Protein AF-A0A316KKV6-F1 (afdb_monomer)

Sequence (153 aa):
MKSMKYLLFAGSLILFALLMGCNSPESKVEKRADEICECVKETGITDLDVFSLQDRSEMRAVEQKTQKVLPRKLLKVFRKIEQDLDYLSLEKKKRYTRELMKALVDTECMDETLNKIPYSLLGLGLDKMEEQINQQGRSRRATEREAEEEAVY

Nearest PDB structures (foldseek):
  5mkk-assembly1_A  TM=3.221E-01  e=6.716E+00  Thermus thermophilus HB27
  4tx5-assembly1_B  TM=2.502E-01  e=9.996E+00  Homo sapiens

pLDDT: mean 77.99, std 15.0, range [40.62, 95.25]

Secondary structure (DSSP, 8-state):
--HHHHHHHHHHHHHHHHHSS---HHHHHHHHHHHHHHHHHTTTGGG--TTGGG-HHHHHHHHHHHHHHHHHHHHHHHHHHHHHHHTS-HHHHHHHHHHHHHHHHTSHHHHHHHHTS-HHHHHHHHHHHHHHHHHHHHHHHHHHHHHHHHTT-

Foldseek 3Di:
DVVVVVVVVVVVVVVVVVVVPPPPLLVVLLVLLVLLLVLLVVLCPLVDAPVNVVVPVSVVSSVVSCVVRNVVSNVVSVVVVCVSCVPDDPVVNVVSVVSSVVSNCVDPSVVSVVVRDPPVCVVVVVVVVVVVVVVVVVVVVVVVVVVVVVVVD

Radius of gyration: 27.82 Å; Cα contacts (8 Å, |Δi|>4): 64; chains: 1; bounding box: 95×36×66 Å

Solvent-accessible surface area (backbone atoms only — not comparable to full-atom values): 8612 Å² total; per-residue (Å²): 134,72,76,68,59,56,57,58,55,54,54,54,56,54,56,55,55,55,70,75,66,69,79,50,68,63,68,51,30,45,52,51,24,49,56,50,39,52,43,46,51,77,34,46,65,70,71,60,48,84,68,50,69,71,37,66,66,59,47,49,51,34,49,55,44,30,70,69,47,36,62,64,48,47,51,55,53,50,53,52,52,49,62,71,39,69,87,45,54,72,71,53,39,55,49,50,54,52,51,30,55,50,33,39,59,72,29,67,58,40,50,55,49,56,73,68,52,66,68,88,51,47,62,63,50,50,55,54,50,51,51,49,53,53,50,52,53,50,52,51,54,51,54,52,49,54,53,53,61,63,72,75,111

Structure (mmCIF, N/CA/C/O backbone):
data_AF-A0A316KKV6-F1
#
_entry.id   AF-A0A316KKV6-F1
#
loop_
_atom_site.group_PDB
_atom_site.id
_atom_site.type_symbol
_atom_site.label_atom_id
_atom_site.label_alt_id
_atom_site.label_comp_id
_atom_site.label_asym_id
_atom_site.label_entity_id
_atom_site.label_seq_id
_atom_site.pdbx_PDB_ins_code
_atom_site.Cartn_x
_atom_site.Cartn_y
_atom_site.Cartn_z
_atom_site.occupancy
_atom_site.B_iso_or_equiv
_atom_site.auth_seq_id
_atom_site.auth_comp_id
_atom_site.auth_asym_id
_atom_site.auth_atom_id
_atom_site.pdbx_PDB_model_num
ATOM 1 N N . MET A 1 1 ? -41.630 -20.058 40.847 1.00 47.50 1 MET A N 1
ATOM 2 C CA . MET A 1 1 ? -41.418 -19.115 39.715 1.00 47.50 1 MET A CA 1
ATOM 3 C C . MET A 1 1 ? -40.414 -17.976 40.006 1.00 47.50 1 MET A C 1
ATOM 5 O O . MET A 1 1 ? -40.472 -16.944 39.349 1.00 47.50 1 MET A O 1
ATOM 9 N N . LYS A 1 2 ? -39.463 -18.122 40.949 1.00 46.56 2 LYS A N 1
ATOM 10 C CA . LYS A 1 2 ? -38.396 -17.117 41.181 1.00 46.56 2 LYS A CA 1
ATOM 11 C C . LYS A 1 2 ? -37.100 -17.453 40.430 1.00 46.56 2 LYS A C 1
ATOM 13 O O . LYS A 1 2 ? -36.447 -16.557 39.919 1.00 46.56 2 LYS A O 1
ATOM 18 N N . SER A 1 3 ? -36.802 -18.737 40.256 1.00 47.91 3 SER A N 1
ATOM 19 C CA . SER A 1 3 ? -35.576 -19.255 39.629 1.00 47.91 3 SER A CA 1
ATOM 20 C C . SER A 1 3 ? -35.495 -19.030 38.111 1.00 47.91 3 SER A C 1
ATOM 22 O O . SER A 1 3 ? -34.412 -18.991 37.545 1.00 47.91 3 SER A O 1
ATOM 24 N N . MET A 1 4 ? -36.638 -18.833 37.449 1.00 49.00 4 MET A N 1
ATOM 25 C CA . MET A 1 4 ? -36.733 -18.705 35.987 1.00 49.00 4 MET A CA 1
ATOM 26 C C . MET A 1 4 ? -36.443 -17.276 35.488 1.00 49.00 4 MET A C 1
ATOM 28 O O . MET A 1 4 ? -36.108 -17.087 34.325 1.00 49.00 4 MET A O 1
ATOM 32 N N . LYS A 1 5 ? -36.504 -16.268 36.375 1.00 49.69 5 LYS A N 1
ATOM 33 C CA . LYS A 1 5 ? -36.177 -14.866 36.048 1.00 49.69 5 LYS A CA 1
ATOM 34 C C . LYS A 1 5 ? -34.665 -14.596 36.028 1.00 49.69 5 LYS A C 1
ATOM 36 O O . LYS A 1 5 ? -34.214 -13.760 35.254 1.00 49.69 5 LYS A O 1
ATOM 41 N N . TYR A 1 6 ? -33.881 -15.327 36.825 1.00 53.25 6 TYR A N 1
ATOM 42 C CA . TYR A 1 6 ? -32.421 -15.161 36.888 1.00 53.25 6 TYR A CA 1
ATOM 43 C C . TYR A 1 6 ? -31.692 -15.780 35.686 1.00 53.25 6 TYR A C 1
ATOM 45 O O . TYR A 1 6 ? -30.665 -15.258 35.265 1.00 53.25 6 TYR A O 1
ATOM 53 N N . LEU A 1 7 ? -32.255 -16.835 35.083 1.00 52.16 7 LEU A N 1
ATOM 54 C CA . LEU A 1 7 ? -31.711 -17.457 33.869 1.00 52.16 7 LEU A CA 1
ATOM 55 C C . LEU A 1 7 ? -31.812 -16.542 32.637 1.00 52.16 7 LEU A C 1
ATOM 57 O O . LEU A 1 7 ? -30.902 -16.528 31.813 1.00 52.16 7 LEU A O 1
ATOM 61 N N . LEU A 1 8 ? -32.865 -15.723 32.543 1.00 53.50 8 LEU A N 1
ATOM 62 C CA . LEU A 1 8 ? -33.022 -14.749 31.455 1.00 53.50 8 LEU A CA 1
ATOM 63 C C . LEU A 1 8 ? -32.085 -13.538 31.612 1.00 53.50 8 LEU A C 1
ATOM 65 O O . LEU A 1 8 ? -31.556 -13.037 30.623 1.00 53.50 8 LEU A O 1
ATOM 69 N N . PHE A 1 9 ? -31.816 -13.105 32.848 1.00 53.19 9 PHE A N 1
ATOM 70 C CA . PHE A 1 9 ? -30.882 -12.005 33.119 1.00 53.19 9 PHE A CA 1
ATOM 71 C C . PHE A 1 9 ? -29.409 -12.404 32.932 1.00 53.19 9 PHE A C 1
ATOM 73 O O . PHE A 1 9 ? 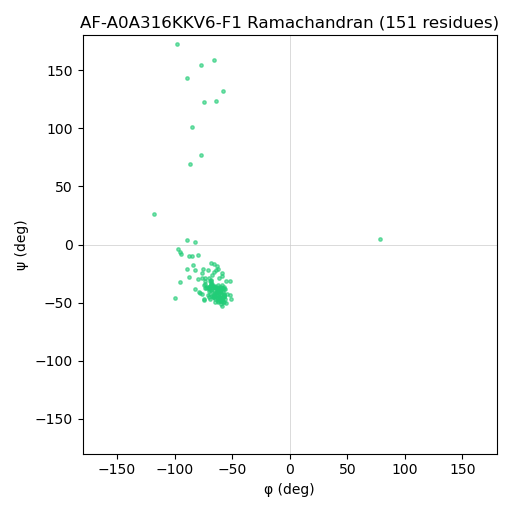-28.624 -11.614 32.410 1.00 53.19 9 PHE A O 1
ATOM 80 N N . ALA A 1 10 ? -29.030 -13.633 33.297 1.00 54.34 10 ALA A N 1
ATOM 81 C CA . ALA A 1 10 ? -27.663 -14.126 33.117 1.00 54.34 10 ALA A CA 1
ATOM 82 C C . ALA A 1 10 ? -27.306 -14.364 31.635 1.00 54.34 10 ALA A C 1
ATOM 84 O O . ALA A 1 10 ? -26.194 -14.046 31.217 1.00 54.34 10 ALA A O 1
ATOM 85 N N . GLY A 1 11 ? -28.255 -14.843 30.819 1.00 55.25 11 GLY A N 1
ATOM 86 C CA . GLY A 1 11 ? -28.045 -15.030 29.376 1.00 55.25 11 GLY A CA 1
ATOM 87 C C . GLY A 1 11 ? -27.824 -13.717 28.613 1.00 55.25 11 GLY A C 1
ATOM 88 O O . GLY A 1 11 ? -26.994 -13.658 27.708 1.00 55.25 11 GLY A O 1
ATOM 89 N N . SER A 1 12 ? -28.498 -12.636 29.024 1.00 55.91 12 SER A N 1
ATOM 90 C CA . SER A 1 12 ? -28.357 -11.308 28.408 1.00 55.91 12 SER A CA 1
ATOM 91 C C . SER A 1 12 ? -26.986 -10.667 28.654 1.00 55.91 12 SER A C 1
ATOM 93 O O . SER A 1 12 ? -26.480 -9.969 27.778 1.00 55.91 12 SER A O 1
ATOM 95 N N . LEU A 1 13 ? -26.381 -10.885 29.826 1.00 53.28 13 LEU A N 1
ATOM 96 C CA . LEU A 1 13 ? -25.069 -10.322 30.178 1.00 53.28 13 LEU A CA 1
ATOM 97 C C . LEU A 1 13 ? -23.919 -11.013 29.432 1.00 53.28 13 LEU A C 1
ATOM 99 O O . LEU A 1 13 ? -22.957 -10.356 29.039 1.00 53.28 13 LEU A O 1
ATOM 103 N N . ILE A 1 14 ? -24.046 -12.316 29.172 1.00 57.56 14 ILE A N 1
ATOM 104 C CA . ILE A 1 14 ? -23.058 -13.091 28.406 1.00 57.56 14 ILE A CA 1
ATOM 105 C C . ILE A 1 14 ? -23.123 -12.726 26.913 1.00 57.56 14 ILE A C 1
ATOM 107 O O . ILE A 1 14 ? -22.085 -12.584 26.267 1.00 57.56 14 ILE A O 1
ATOM 111 N N . LEU A 1 15 ? -24.323 -12.482 26.373 1.00 49.34 15 LEU A N 1
ATOM 112 C CA . LEU A 1 15 ? -24.503 -12.064 24.978 1.00 49.34 15 LEU A CA 1
ATOM 113 C C . LEU A 1 15 ? -23.961 -10.644 24.712 1.00 49.34 15 LEU A C 1
ATOM 115 O O . LEU A 1 15 ? -23.393 -10.388 23.653 1.00 49.34 15 LEU A O 1
ATOM 119 N N . PHE A 1 16 ? -24.064 -9.732 25.687 1.00 53.00 16 PHE A N 1
ATOM 120 C CA . PHE A 1 16 ? -23.510 -8.374 25.579 1.00 53.00 16 PHE A CA 1
ATOM 121 C C . PHE A 1 16 ? -21.974 -8.348 25.707 1.00 53.00 16 PHE A C 1
ATOM 123 O O . PHE A 1 16 ? -21.311 -7.544 25.052 1.00 53.00 16 PHE A O 1
ATOM 130 N N . ALA A 1 17 ? -21.391 -9.265 26.491 1.00 52.19 17 ALA A N 1
ATOM 131 C CA . ALA A 1 17 ? -19.939 -9.419 26.614 1.00 52.19 17 ALA A CA 1
ATOM 132 C C . ALA A 1 17 ? -19.282 -9.977 25.334 1.00 52.19 17 ALA A C 1
ATOM 134 O O . ALA A 1 17 ? -18.157 -9.600 25.010 1.00 52.19 17 ALA A O 1
ATOM 135 N N . LEU A 1 18 ? -19.993 -10.814 24.568 1.00 48.72 18 LEU A N 1
ATOM 136 C CA . LEU A 1 18 ? -19.505 -11.350 23.289 1.00 48.72 18 LEU A CA 1
ATOM 137 C C . LEU A 1 18 ? -19.504 -10.304 22.159 1.00 48.72 18 LEU A C 1
ATOM 139 O O . LEU A 1 18 ? -18.641 -10.356 21.285 1.00 48.72 18 LEU A O 1
ATOM 143 N N . LEU A 1 19 ? -20.398 -9.308 22.198 1.00 46.22 19 LEU A N 1
ATOM 144 C CA . LEU A 1 19 ? -20.442 -8.235 21.192 1.00 46.22 19 LEU A CA 1
ATOM 145 C C . LEU A 1 19 ? -19.336 -7.182 21.370 1.00 46.22 19 LEU A C 1
ATOM 147 O O . LEU A 1 19 ? -18.933 -6.556 20.392 1.00 46.22 19 LEU A O 1
ATOM 151 N N . MET A 1 20 ? -18.796 -7.005 22.581 1.00 48.78 20 MET A N 1
ATOM 152 C CA . MET A 1 20 ? -17.650 -6.107 22.805 1.00 48.78 20 MET A CA 1
ATOM 153 C C . MET A 1 20 ? -16.287 -6.767 22.530 1.00 48.78 20 MET A C 1
ATOM 155 O O . MET A 1 20 ? -15.270 -6.076 22.491 1.00 48.78 20 MET A O 1
ATOM 159 N N . GLY A 1 21 ? -16.254 -8.089 22.326 1.00 41.97 21 GLY A N 1
ATOM 160 C CA . GLY A 1 21 ? -15.024 -8.879 22.203 1.00 41.97 21 GLY A CA 1
ATOM 161 C C . GLY A 1 21 ? -14.548 -9.183 20.779 1.00 41.97 21 GLY A C 1
ATOM 162 O O . GLY A 1 21 ? -13.480 -9.767 20.635 1.00 41.97 21 GLY A O 1
ATOM 163 N N . CYS A 1 22 ? -15.291 -8.803 19.732 1.00 40.62 22 CYS A N 1
ATOM 164 C CA . CYS A 1 22 ? -15.017 -9.262 18.361 1.00 40.62 22 CYS A CA 1
ATOM 165 C C . CYS A 1 22 ? -14.654 -8.149 17.360 1.00 40.62 22 CYS A C 1
ATOM 167 O O . CYS A 1 22 ? -14.821 -8.319 16.158 1.00 40.62 22 CYS A O 1
ATOM 169 N N . ASN A 1 23 ? -14.109 -7.021 17.825 1.00 48.69 23 ASN A N 1
ATOM 170 C CA . ASN A 1 23 ? -13.363 -6.109 16.950 1.00 48.69 23 ASN A CA 1
ATOM 171 C C . ASN A 1 23 ? -11.904 -6.577 16.894 1.00 48.69 23 ASN A C 1
ATOM 173 O O . ASN A 1 23 ? -11.021 -5.938 17.474 1.00 48.69 23 ASN A O 1
ATOM 177 N N . SER A 1 24 ? -11.652 -7.726 16.255 1.00 55.84 24 SER A N 1
ATOM 178 C CA . SER A 1 24 ? -10.272 -8.162 16.019 1.00 55.84 24 SER A CA 1
ATOM 179 C C . SER A 1 24 ? -9.553 -7.076 15.208 1.00 55.84 24 SER A C 1
ATOM 181 O O . SER A 1 24 ? -10.107 -6.614 14.203 1.00 55.84 24 SER A O 1
ATOM 183 N N . PRO A 1 25 ? -8.338 -6.660 15.609 1.00 59.81 25 PRO A N 1
ATOM 184 C CA . PRO A 1 25 ? -7.515 -5.748 14.825 1.00 59.81 25 PRO A CA 1
ATOM 185 C C . PRO A 1 25 ? -7.332 -6.219 13.375 1.00 59.81 25 PRO A C 1
ATOM 187 O O . PRO A 1 25 ? -7.262 -5.370 12.495 1.00 59.81 25 PRO A O 1
ATOM 190 N N . GLU A 1 26 ? -7.321 -7.535 13.123 1.00 61.75 26 GLU A N 1
ATOM 191 C CA . GLU A 1 26 ? -7.220 -8.117 11.771 1.00 61.75 26 GLU A CA 1
ATOM 192 C C . GLU A 1 26 ? -8.352 -7.651 10.854 1.00 61.75 26 GLU A C 1
ATOM 194 O O . GLU A 1 26 ? -8.085 -7.106 9.791 1.00 61.75 26 GLU A O 1
ATOM 199 N N . SER A 1 27 ? -9.608 -7.724 11.311 1.00 72.06 27 SER A N 1
ATOM 200 C CA . SER A 1 27 ? -10.767 -7.308 10.501 1.00 72.06 27 SER A CA 1
ATOM 201 C C . SER A 1 27 ? -10.740 -5.826 10.107 1.00 72.06 27 SER A C 1
ATOM 203 O O . SER A 1 27 ? -11.278 -5.425 9.076 1.00 72.06 27 SER A O 1
ATOM 205 N N . LYS A 1 28 ? -10.112 -4.979 10.933 1.00 85.31 28 LYS A N 1
ATOM 206 C CA . LYS A 1 28 ? -9.918 -3.563 10.609 1.00 85.31 28 LYS A CA 1
ATOM 207 C C . LYS A 1 28 ? -8.775 -3.380 9.624 1.00 85.31 28 LYS A C 1
ATOM 209 O O . LYS A 1 28 ? -8.897 -2.562 8.722 1.00 85.31 28 LYS A O 1
ATOM 214 N N . VAL A 1 29 ? -7.686 -4.115 9.818 1.00 92.00 29 VAL A N 1
ATOM 215 C CA . VAL A 1 29 ? -6.489 -4.061 8.982 1.00 92.00 29 VAL A CA 1
ATOM 216 C C . VAL A 1 29 ? -6.809 -4.425 7.531 1.00 92.00 29 VAL A C 1
ATOM 218 O O . VAL A 1 29 ? -6.508 -3.624 6.649 1.00 92.00 29 VAL A O 1
ATOM 221 N N . GLU A 1 30 ? -7.478 -5.556 7.301 1.00 92.12 30 GLU A N 1
ATOM 222 C CA . GLU A 1 30 ? -7.907 -5.997 5.963 1.00 92.12 30 GLU A CA 1
ATOM 223 C C . GLU A 1 30 ? -8.785 -4.933 5.304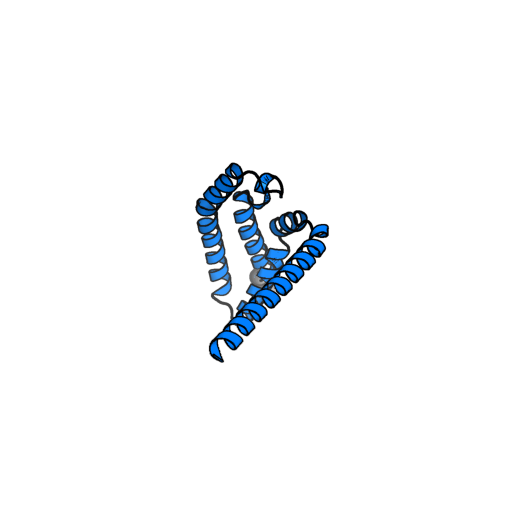 1.00 92.12 30 GLU A C 1
ATOM 225 O O . GLU A 1 30 ? -8.469 -4.425 4.232 1.00 92.12 30 GLU A O 1
ATOM 230 N N . LYS A 1 31 ? -9.791 -4.440 6.036 1.00 93.62 31 LYS A N 1
ATOM 231 C CA . LYS A 1 31 ? -10.663 -3.368 5.551 1.00 93.62 31 LYS A CA 1
ATOM 232 C C . LYS A 1 31 ? -9.904 -2.092 5.166 1.00 93.62 31 LYS A C 1
ATOM 234 O O . LYS A 1 31 ? -10.311 -1.397 4.239 1.00 93.62 31 LYS A O 1
ATOM 239 N N . ARG A 1 32 ? -8.838 -1.714 5.885 1.00 94.62 32 ARG A N 1
ATOM 240 C CA . ARG A 1 32 ? -8.019 -0.544 5.509 1.00 94.62 32 ARG A CA 1
ATOM 241 C C . ARG A 1 32 ? -7.183 -0.809 4.267 1.00 94.62 32 ARG A C 1
ATOM 243 O O . ARG A 1 32 ? -7.012 0.119 3.480 1.00 94.62 32 ARG A O 1
ATOM 250 N N . ALA A 1 33 ? -6.669 -2.024 4.108 1.00 94.50 33 ALA A N 1
ATOM 251 C CA . ALA A 1 33 ? -5.950 -2.422 2.908 1.00 94.50 33 ALA A CA 1
ATOM 252 C C . ALA A 1 33 ? -6.872 -2.377 1.678 1.00 94.50 33 ALA A C 1
ATOM 254 O O . ALA A 1 33 ? -6.517 -1.730 0.693 1.00 94.50 33 ALA A O 1
ATOM 255 N N . ASP A 1 34 ? -8.089 -2.913 1.784 1.00 94.00 34 ASP A N 1
ATOM 256 C CA . ASP A 1 34 ? -9.100 -2.858 0.719 1.00 94.00 34 ASP A CA 1
ATOM 257 C C . ASP A 1 34 ? -9.499 -1.418 0.380 1.00 94.00 34 ASP A C 1
ATOM 259 O O . ASP A 1 34 ? -9.500 -1.030 -0.785 1.00 94.00 34 ASP A O 1
ATOM 263 N N . GLU A 1 35 ? -9.749 -0.573 1.389 1.00 94.69 35 GLU A N 1
ATOM 264 C CA . GLU A 1 35 ? -10.063 0.846 1.168 1.00 94.69 35 GLU A CA 1
ATOM 265 C C . GLU A 1 35 ? -8.915 1.579 0.438 1.00 94.69 35 GLU A C 1
ATOM 267 O O . GLU A 1 35 ? -9.173 2.454 -0.391 1.00 94.69 35 GLU A O 1
ATOM 272 N N . ILE A 1 36 ? -7.645 1.250 0.721 1.00 92.62 36 ILE A N 1
ATOM 273 C CA . ILE A 1 36 ? -6.487 1.785 -0.023 1.00 92.62 36 ILE A CA 1
ATOM 274 C C . ILE A 1 36 ? -6.485 1.247 -1.455 1.00 92.62 36 ILE A C 1
ATOM 276 O O . ILE A 1 36 ? -6.281 2.017 -2.396 1.00 92.62 36 ILE A O 1
ATOM 280 N N . CYS A 1 37 ? -6.734 -0.046 -1.620 1.00 92.31 37 CYS A N 1
ATOM 281 C CA . CYS A 1 37 ? -6.756 -0.713 -2.910 1.00 92.31 37 CYS A CA 1
ATOM 282 C C . CYS A 1 37 ? -7.827 -0.135 -3.845 1.00 92.31 37 CYS A C 1
ATOM 284 O O . CYS A 1 37 ? -7.529 0.218 -4.987 1.00 92.31 37 CYS A O 1
ATOM 286 N N . GLU A 1 38 ? -9.040 0.084 -3.337 1.00 91.94 38 GLU A N 1
ATOM 287 C CA . GLU A 1 38 ? -10.127 0.760 -4.052 1.00 91.94 38 GLU A CA 1
ATOM 288 C C . GLU A 1 38 ? -9.716 2.164 -4.512 1.00 91.94 38 GLU A C 1
ATOM 290 O O . GLU A 1 38 ? -9.950 2.533 -5.666 1.00 91.94 38 GLU A O 1
ATOM 295 N N . CYS A 1 39 ? -9.041 2.936 -3.647 1.00 90.25 39 CYS A N 1
ATOM 296 C CA . CYS A 1 39 ? -8.547 4.266 -4.017 1.00 90.25 39 CYS A CA 1
ATOM 297 C C . CYS A 1 39 ? -7.589 4.203 -5.213 1.00 90.25 39 CYS A C 1
ATOM 299 O O . CYS A 1 39 ? -7.597 5.116 -6.040 1.00 90.25 39 CYS A O 1
ATOM 301 N N . VAL A 1 40 ? -6.755 3.160 -5.290 1.00 86.94 40 VAL A N 1
ATOM 302 C CA . VAL A 1 40 ? -5.807 2.953 -6.390 1.00 86.94 40 VAL A CA 1
ATOM 303 C C . VAL A 1 40 ? -6.535 2.481 -7.649 1.00 86.94 40 VAL A C 1
ATOM 305 O O . VAL A 1 40 ? -6.327 3.086 -8.701 1.00 86.94 40 VAL A O 1
ATOM 308 N N . LYS A 1 41 ? -7.439 1.496 -7.560 1.00 86.38 41 LYS A N 1
ATOM 309 C CA . LYS A 1 41 ? -8.208 0.989 -8.715 1.00 86.38 41 LYS A CA 1
ATOM 310 C C . LYS A 1 41 ? -8.959 2.106 -9.441 1.00 86.38 41 LYS A C 1
ATOM 312 O O . LYS A 1 41 ? -8.894 2.234 -10.659 1.00 86.38 41 LYS A O 1
ATOM 317 N N . GLU A 1 42 ? -9.582 3.019 -8.703 1.00 84.69 42 GLU A N 1
ATOM 318 C CA . GLU A 1 42 ? -10.328 4.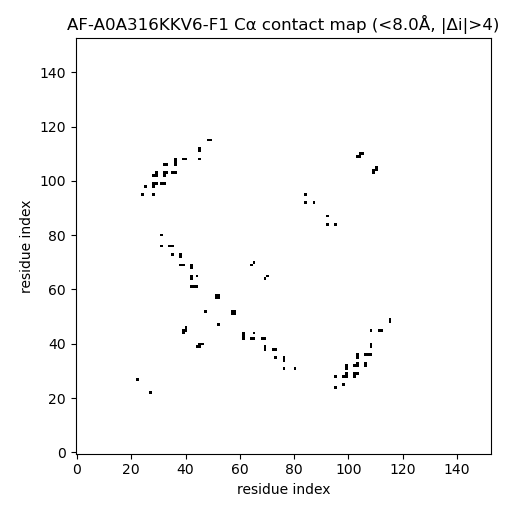137 -9.295 1.00 84.69 42 GLU A CA 1
ATOM 319 C C . GLU A 1 42 ? -9.468 5.117 -10.110 1.00 84.69 42 GLU A C 1
ATOM 321 O O . GLU A 1 42 ? -10.003 5.887 -10.919 1.00 84.69 42 GLU A O 1
ATOM 326 N N . THR A 1 43 ? -8.147 5.122 -9.915 1.00 81.25 43 THR A N 1
ATOM 327 C CA . THR A 1 43 ? -7.238 5.942 -10.728 1.00 81.25 43 THR A CA 1
ATOM 328 C C . THR A 1 43 ? -7.022 5.370 -12.126 1.00 81.25 43 THR A C 1
ATOM 330 O O . THR A 1 43 ? -6.700 6.140 -13.030 1.00 81.25 43 THR A O 1
ATOM 333 N N . GLY A 1 44 ? -7.271 4.073 -12.330 1.00 77.12 44 GLY A N 1
ATOM 334 C CA . GLY A 1 44 ? -6.943 3.349 -13.561 1.00 77.12 44 GLY A CA 1
ATOM 335 C C . GLY A 1 44 ? -5.463 2.967 -13.675 1.00 77.12 44 GLY A C 1
ATOM 336 O O . GLY A 1 44 ? -5.058 2.433 -14.699 1.00 77.12 44 GLY A O 1
ATOM 337 N N . ILE A 1 45 ? -4.638 3.217 -12.644 1.00 75.81 45 ILE A N 1
ATOM 338 C CA . ILE A 1 45 ? -3.225 2.787 -12.634 1.00 75.81 45 ILE A CA 1
ATOM 339 C C . ILE A 1 45 ? -3.120 1.264 -12.743 1.00 75.81 45 ILE A C 1
ATOM 341 O O . ILE A 1 45 ? -2.240 0.760 -13.433 1.00 75.81 45 ILE A O 1
ATOM 345 N N . THR A 1 46 ? -4.026 0.537 -12.088 1.00 73.25 46 THR A N 1
ATOM 346 C CA . THR A 1 46 ? -4.067 -0.930 -12.119 1.00 73.25 46 THR A CA 1
ATOM 347 C C . THR A 1 46 ? -4.458 -1.482 -13.480 1.00 73.25 46 THR A C 1
ATOM 349 O O . THR A 1 46 ? -4.183 -2.647 -13.730 1.00 73.25 46 THR A O 1
ATOM 352 N N . ASP A 1 47 ? -5.020 -0.674 -14.382 1.00 74.06 47 ASP A N 1
ATOM 353 C CA . ASP A 1 47 ? -5.431 -1.104 -15.724 1.00 74.06 47 ASP A CA 1
ATOM 354 C C . ASP A 1 47 ? -4.298 -0.965 -16.749 1.00 74.06 47 ASP A C 1
ATOM 356 O O . ASP A 1 47 ? -4.276 -1.698 -17.735 1.00 74.06 47 ASP A O 1
ATOM 360 N N . LEU A 1 48 ? -3.289 -0.130 -16.472 1.00 69.56 48 LEU A N 1
ATOM 361 C CA . LEU A 1 48 ? -2.144 0.082 -17.360 1.00 69.56 48 LEU A CA 1
ATOM 362 C C . LEU A 1 48 ? -1.317 -1.200 -17.526 1.00 69.56 48 LEU A C 1
ATOM 364 O O . LEU A 1 48 ? -0.859 -1.791 -16.547 1.00 69.56 48 LEU A O 1
ATOM 368 N N . ASP A 1 49 ? -1.131 -1.653 -18.758 1.00 68.81 49 ASP A N 1
ATOM 369 C CA . ASP A 1 49 ? -0.172 -2.694 -19.126 1.00 68.81 49 ASP A CA 1
ATOM 370 C C . ASP A 1 49 ? 1.137 -2.093 -19.680 1.00 68.81 49 ASP A C 1
ATOM 372 O O . ASP A 1 49 ? 1.259 -0.889 -19.918 1.00 68.81 49 ASP A O 1
ATOM 376 N N . VAL A 1 50 ? 2.144 -2.939 -19.909 1.00 62.28 50 VAL A N 1
ATOM 377 C CA . VAL A 1 50 ? 3.457 -2.516 -20.434 1.00 62.28 50 VAL A CA 1
ATOM 378 C C . VAL A 1 50 ? 3.355 -1.824 -21.805 1.00 62.28 50 VAL A C 1
ATOM 380 O O . VAL A 1 50 ? 4.221 -1.017 -22.147 1.00 62.28 50 VAL A O 1
ATOM 383 N N . PHE A 1 51 ? 2.304 -2.093 -22.582 1.00 61.41 51 PHE A N 1
ATOM 384 C CA . PHE A 1 51 ? 2.091 -1.493 -23.899 1.00 61.41 51 PHE A CA 1
ATOM 385 C C . PHE A 1 51 ? 1.451 -0.101 -23.791 1.00 61.41 51 PHE A C 1
ATOM 387 O O . PHE A 1 51 ? 1.890 0.822 -24.475 1.00 61.41 51 PHE A O 1
ATOM 394 N N . SER A 1 52 ? 0.515 0.094 -22.864 1.00 61.06 52 SER A N 1
ATOM 395 C CA . SER A 1 52 ? -0.102 1.387 -22.533 1.00 61.06 52 SER A CA 1
ATOM 396 C C . SER A 1 52 ? 0.890 2.380 -21.910 1.00 61.06 52 SER A C 1
ATOM 398 O O . SER A 1 52 ? 0.746 3.589 -22.072 1.00 61.06 52 SER A O 1
ATOM 400 N N . LEU A 1 53 ? 1.980 1.896 -21.295 1.00 63.22 53 LEU A N 1
ATOM 401 C CA . LEU A 1 53 ? 3.099 2.747 -20.862 1.00 63.22 53 LEU A CA 1
ATOM 402 C C . LEU A 1 53 ? 3.866 3.394 -22.032 1.00 63.22 53 LEU A C 1
ATOM 404 O O . LEU A 1 53 ? 4.619 4.345 -21.817 1.00 63.22 53 LEU A O 1
ATOM 408 N N . GLN A 1 54 ? 3.707 2.903 -23.266 1.00 65.94 54 GLN A N 1
ATOM 409 C CA . GLN A 1 54 ? 4.289 3.554 -24.445 1.00 65.94 54 GLN A CA 1
ATOM 410 C C . GLN A 1 54 ? 3.422 4.719 -24.945 1.00 65.94 54 GLN A C 1
ATOM 412 O O . GLN A 1 54 ? 3.949 5.636 -25.585 1.00 65.94 54 GLN A O 1
ATOM 417 N N . ASP A 1 55 ? 2.128 4.742 -24.607 1.00 77.38 55 ASP A N 1
ATOM 418 C CA . ASP A 1 55 ? 1.241 5.855 -24.935 1.00 77.38 55 ASP A CA 1
ATOM 419 C C . ASP A 1 55 ? 1.336 6.972 -23.883 1.00 77.38 55 ASP A C 1
ATOM 421 O O . ASP A 1 55 ? 0.737 6.964 -22.803 1.00 77.38 55 ASP A O 1
ATOM 425 N N . ARG A 1 56 ? 2.091 8.016 -24.239 1.00 77.50 56 ARG A N 1
ATOM 426 C CA . ARG A 1 56 ? 2.258 9.217 -23.408 1.00 77.50 56 ARG A CA 1
ATOM 427 C C . ARG A 1 56 ? 0.949 9.941 -23.092 1.00 77.50 56 ARG A C 1
ATOM 429 O O . ARG A 1 56 ? 0.911 10.682 -22.105 1.00 77.50 56 ARG A O 1
ATOM 436 N N . SER A 1 57 ? -0.071 9.835 -23.939 1.00 80.19 57 SER A N 1
ATOM 437 C CA . SER A 1 57 ? -1.341 10.533 -23.738 1.00 80.19 57 SER A CA 1
ATOM 438 C C . SER A 1 57 ? -2.188 9.846 -22.666 1.00 80.19 57 SER A C 1
ATOM 440 O O . SER A 1 57 ? -2.675 10.526 -21.757 1.00 80.19 57 SER A O 1
ATOM 442 N N . GLU A 1 58 ? -2.249 8.514 -22.691 1.00 76.81 58 GLU A N 1
ATOM 443 C CA . GLU A 1 58 ? -2.923 7.701 -21.675 1.00 76.81 58 GLU A CA 1
ATOM 444 C C . GLU A 1 58 ? -2.224 7.819 -20.318 1.00 76.81 58 GLU A C 1
ATOM 446 O O . GLU A 1 58 ? -2.875 8.105 -19.308 1.00 76.81 58 GLU A O 1
ATOM 451 N N . MET A 1 59 ? -0.886 7.748 -20.297 1.00 79.44 59 MET A N 1
ATOM 452 C CA . MET A 1 59 ? -0.110 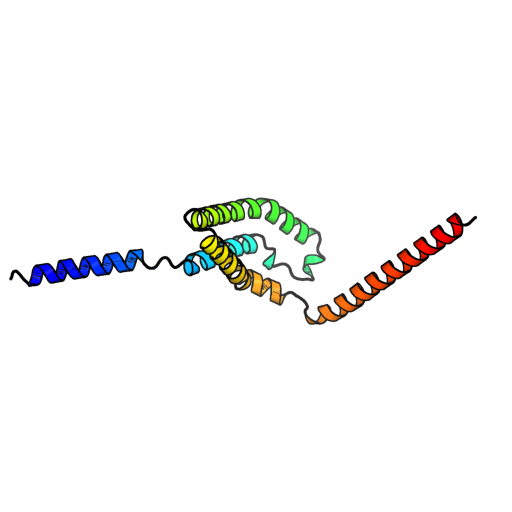7.966 -19.071 1.00 79.44 59 MET A CA 1
ATOM 453 C C . MET A 1 59 ? -0.386 9.332 -18.437 1.00 79.44 59 MET A C 1
ATOM 455 O O . MET A 1 59 ? -0.597 9.421 -17.228 1.00 79.44 59 MET A O 1
ATOM 459 N N . ARG A 1 60 ? -0.432 10.407 -19.236 1.00 83.38 60 ARG A N 1
ATOM 460 C CA . ARG A 1 60 ? -0.742 11.753 -18.724 1.00 83.38 60 ARG A CA 1
ATOM 461 C C . ARG A 1 60 ? -2.162 11.850 -18.178 1.00 83.38 60 ARG A C 1
ATOM 463 O O . ARG A 1 60 ? -2.378 12.546 -17.187 1.00 83.38 60 ARG A O 1
ATOM 470 N N . ALA A 1 61 ? -3.128 11.190 -18.814 1.00 82.50 61 ALA A N 1
ATOM 471 C CA . ALA A 1 61 ? -4.509 11.181 -18.343 1.00 82.50 61 ALA A CA 1
ATOM 472 C C . ALA A 1 61 ? -4.628 10.466 -16.986 1.00 82.50 61 ALA A C 1
ATOM 474 O O . ALA A 1 61 ? -5.235 11.010 -16.055 1.00 82.50 61 ALA A O 1
ATOM 475 N N . VAL A 1 62 ? -3.985 9.301 -16.844 1.00 82.88 62 VAL A N 1
ATOM 476 C CA . VAL A 1 62 ? -3.915 8.564 -15.573 1.00 82.88 62 VAL A CA 1
ATOM 477 C C . VAL A 1 62 ? -3.171 9.371 -14.513 1.00 82.88 62 VAL A C 1
ATOM 479 O O . VAL A 1 62 ? -3.659 9.493 -13.389 1.00 82.88 62 VAL A O 1
ATOM 482 N N . GLU A 1 63 ? -2.048 10.002 -14.853 1.00 83.94 63 GLU A N 1
ATOM 483 C CA . GLU A 1 63 ? -1.280 10.844 -13.931 1.00 83.94 63 GLU A CA 1
ATOM 484 C C . GLU A 1 63 ? -2.121 12.020 -13.410 1.00 83.94 63 GLU A C 1
ATOM 486 O O . GLU A 1 63 ? -2.231 12.224 -12.198 1.00 83.94 63 GLU A O 1
ATOM 491 N N . GLN A 1 64 ? -2.793 12.756 -14.300 1.00 84.69 64 GLN A N 1
ATOM 492 C CA . GLN A 1 64 ? -3.655 13.875 -13.907 1.00 84.69 64 GLN A CA 1
ATOM 493 C C . GLN A 1 64 ? -4.828 13.427 -13.031 1.00 84.69 64 GLN A C 1
ATOM 495 O O . GLN A 1 64 ? -5.187 14.117 -12.069 1.00 84.69 64 GLN A O 1
ATOM 500 N N . LYS A 1 65 ? -5.444 12.284 -13.351 1.00 82.50 65 LYS A N 1
ATOM 501 C CA . LYS A 1 65 ? -6.538 11.708 -12.558 1.00 82.50 65 LYS A CA 1
ATOM 502 C C . LYS A 1 65 ? -6.039 11.280 -11.178 1.00 82.50 65 LYS A C 1
ATOM 504 O O . LYS A 1 65 ? -6.659 11.621 -10.169 1.00 82.50 65 LYS A O 1
ATOM 509 N N . THR A 1 66 ? -4.882 10.630 -11.129 1.00 85.94 66 THR A N 1
ATOM 510 C CA . THR A 1 66 ? -4.208 10.205 -9.899 1.00 85.94 66 THR A CA 1
ATOM 511 C C . THR A 1 66 ? -3.903 11.398 -9.005 1.00 85.94 66 THR A C 1
ATOM 513 O O . THR A 1 66 ? -4.352 11.424 -7.862 1.00 85.94 66 THR A O 1
ATOM 516 N N . GLN A 1 67 ? -3.238 12.434 -9.524 1.00 86.06 67 GLN A N 1
ATOM 517 C CA . GLN A 1 67 ? -2.876 13.626 -8.748 1.00 86.06 67 GLN A CA 1
ATOM 518 C C . GLN A 1 67 ? -4.097 14.344 -8.153 1.00 86.06 67 GLN A C 1
ATOM 520 O O . GLN A 1 67 ? -4.031 14.876 -7.044 1.00 86.06 67 GLN A O 1
ATOM 525 N N . LYS A 1 68 ? -5.232 14.350 -8.862 1.00 86.06 68 LYS A N 1
ATOM 526 C CA . LYS A 1 68 ? -6.460 15.011 -8.392 1.00 86.06 68 LYS A CA 1
ATOM 527 C C . LYS A 1 68 ? -7.230 14.187 -7.360 1.00 86.06 68 LYS A C 1
ATOM 529 O O . LYS A 1 68 ? -7.783 14.757 -6.415 1.00 86.06 68 LYS A O 1
ATOM 534 N N . VAL A 1 69 ? -7.322 12.873 -7.560 1.00 86.00 69 VAL A N 1
ATOM 535 C CA . VAL A 1 69 ? -8.256 12.009 -6.820 1.00 86.00 69 VAL A CA 1
ATOM 536 C C . VAL A 1 69 ? -7.562 11.263 -5.685 1.00 86.00 69 VAL A C 1
ATOM 538 O O . VAL A 1 69 ? -8.063 11.269 -4.556 1.00 86.00 69 VAL A O 1
ATOM 541 N N . LEU A 1 70 ? -6.399 10.671 -5.960 1.00 87.12 70 LEU A N 1
ATOM 542 C CA . LEU A 1 70 ? -5.746 9.728 -5.058 1.00 87.12 70 LEU A CA 1
ATOM 543 C C . LEU A 1 70 ? -5.355 10.360 -3.708 1.00 87.12 70 LEU A C 1
ATOM 545 O O . LEU A 1 70 ? -5.734 9.792 -2.681 1.00 87.12 70 LEU A O 1
ATOM 549 N N . PRO A 1 71 ? -4.725 11.557 -3.638 1.00 89.69 71 PRO A N 1
ATOM 550 C CA . PRO A 1 71 ? -4.317 12.137 -2.357 1.00 89.69 71 PRO A CA 1
ATOM 551 C C . PRO A 1 71 ? -5.490 12.374 -1.406 1.00 89.69 71 PRO A C 1
ATOM 553 O O . PRO A 1 71 ? -5.402 12.098 -0.212 1.00 89.69 71 PRO A O 1
ATOM 556 N N . ARG A 1 72 ? -6.625 12.859 -1.930 1.00 89.25 72 ARG A N 1
ATOM 557 C CA . ARG A 1 72 ? -7.814 13.150 -1.114 1.00 89.25 72 ARG A CA 1
ATOM 558 C C . ARG A 1 72 ? -8.465 11.881 -0.583 1.00 89.25 72 ARG A C 1
ATOM 560 O O . ARG A 1 72 ? -8.980 11.901 0.535 1.00 89.25 72 ARG A O 1
ATOM 567 N N . LYS A 1 73 ? -8.486 10.806 -1.374 1.00 90.38 73 LYS A N 1
ATOM 568 C CA . LYS A 1 73 ? -9.071 9.530 -0.951 1.00 90.38 73 LYS A CA 1
ATOM 569 C C . LYS A 1 73 ? -8.163 8.805 0.039 1.00 90.38 73 LYS A C 1
ATOM 571 O O . LYS A 1 73 ? -8.629 8.488 1.132 1.00 90.38 73 LYS A O 1
ATOM 576 N N . LEU A 1 74 ? -6.867 8.700 -0.255 1.00 91.38 74 LEU A N 1
ATOM 577 C CA . LEU A 1 74 ? -5.889 8.128 0.674 1.00 91.38 74 LEU A CA 1
ATOM 578 C C . LEU A 1 74 ? -5.854 8.880 2.005 1.00 91.38 74 LEU A C 1
ATOM 580 O O . LEU A 1 74 ? -5.848 8.247 3.054 1.00 91.38 74 LEU A O 1
ATOM 584 N N . LEU A 1 75 ? -5.928 10.217 1.997 1.00 93.12 75 LEU A N 1
ATOM 585 C CA . LEU A 1 75 ? -5.983 10.999 3.236 1.00 93.12 75 LEU A CA 1
ATOM 586 C C . LEU A 1 75 ? -7.172 10.603 4.127 1.00 93.12 75 LEU A C 1
ATOM 588 O O . LEU A 1 75 ? -7.037 10.571 5.350 1.00 93.12 75 LEU A O 1
ATOM 592 N N . LYS A 1 76 ? -8.336 10.279 3.544 1.00 93.69 76 LYS A N 1
ATOM 593 C CA . LYS A 1 76 ? -9.488 9.794 4.321 1.00 93.69 76 LYS A CA 1
ATOM 594 C C . LYS A 1 76 ? -9.193 8.443 4.963 1.00 93.69 76 LYS A C 1
ATOM 596 O O . LYS A 1 76 ? -9.556 8.259 6.119 1.00 93.69 76 LYS A O 1
ATOM 601 N N . VAL A 1 77 ? -8.542 7.527 4.247 1.00 94.19 77 VAL A N 1
ATOM 602 C CA . VAL A 1 77 ? -8.188 6.208 4.792 1.00 94.19 77 VAL A CA 1
ATOM 603 C C . VAL A 1 77 ? -7.108 6.336 5.866 1.00 94.19 77 VAL A C 1
ATOM 605 O O . VAL A 1 77 ? -7.257 5.771 6.947 1.00 94.19 77 VAL A O 1
ATOM 608 N N . PHE A 1 78 ? -6.088 7.170 5.646 1.00 94.12 78 PHE A N 1
ATOM 609 C CA . PHE A 1 78 ? -5.040 7.427 6.636 1.00 94.12 78 PHE A CA 1
ATOM 610 C C . PHE A 1 78 ? -5.572 8.046 7.926 1.00 94.12 78 PHE A C 1
ATOM 612 O O . PHE A 1 78 ? -5.126 7.653 8.997 1.00 94.12 78 PHE A O 1
ATOM 619 N N . ARG A 1 79 ? -6.581 8.924 7.861 1.00 95.12 79 ARG A N 1
ATOM 620 C CA . ARG A 1 79 ? -7.267 9.413 9.071 1.00 95.12 79 ARG A CA 1
ATOM 621 C C . ARG A 1 79 ? -7.963 8.296 9.845 1.00 95.12 79 ARG A C 1
ATOM 623 O O . ARG A 1 79 ? -7.965 8.312 11.069 1.00 95.12 79 ARG A O 1
ATOM 630 N N . LYS A 1 80 ? -8.552 7.315 9.156 1.00 94.31 80 LYS A N 1
ATOM 631 C CA . LYS A 1 80 ? -9.147 6.153 9.832 1.00 94.31 80 LYS A CA 1
ATOM 632 C C . LYS A 1 80 ? -8.073 5.247 10.439 1.00 94.31 80 LYS A C 1
ATOM 634 O O . LYS A 1 80 ? -8.261 4.759 11.543 1.00 94.31 80 LYS A O 1
ATOM 639 N N . ILE A 1 81 ? -6.941 5.065 9.754 1.00 94.25 81 ILE A N 1
ATOM 640 C CA . ILE A 1 81 ? -5.782 4.339 10.295 1.00 94.25 81 ILE A CA 1
ATOM 641 C C . ILE A 1 81 ? -5.241 5.047 11.543 1.00 94.25 81 ILE A C 1
ATOM 643 O O . ILE A 1 81 ? -4.987 4.394 12.547 1.00 94.25 81 ILE A O 1
ATOM 647 N N . GLU A 1 82 ? -5.102 6.372 11.511 1.00 94.31 82 GLU A N 1
ATOM 648 C CA . GLU A 1 82 ? -4.706 7.176 12.672 1.00 94.31 82 GLU A CA 1
ATOM 649 C C . GLU A 1 82 ? -5.656 6.943 13.856 1.00 94.31 82 GLU A C 1
ATOM 651 O O . GLU A 1 82 ? -5.196 6.636 14.954 1.00 94.31 82 GLU A O 1
ATOM 656 N N . GLN A 1 83 ? -6.972 6.975 13.620 1.00 93.44 83 GLN A N 1
ATOM 657 C CA . GLN A 1 83 ? -7.985 6.656 14.635 1.00 93.44 83 GLN A CA 1
ATOM 658 C C . GLN A 1 83 ? -7.875 5.215 15.157 1.00 93.44 83 GLN A C 1
ATOM 660 O O . GLN A 1 83 ? -8.043 4.976 16.352 1.00 93.44 83 GLN A O 1
ATOM 665 N N . ASP A 1 84 ? -7.582 4.250 14.282 1.00 91.88 84 ASP A N 1
ATOM 666 C CA . ASP A 1 84 ? -7.374 2.852 14.671 1.00 91.88 84 ASP A CA 1
ATOM 667 C C . ASP A 1 84 ? -6.095 2.676 15.518 1.00 91.88 84 ASP A C 1
ATOM 669 O O . ASP A 1 84 ? -6.030 1.770 16.352 1.00 91.88 84 ASP A O 1
ATOM 673 N N . LEU A 1 85 ? -5.103 3.559 15.354 1.00 92.00 85 LEU A N 1
ATOM 674 C CA . LEU A 1 85 ? -3.847 3.561 16.105 1.00 92.00 85 LEU A CA 1
ATOM 675 C C . LEU A 1 85 ? -3.916 4.351 17.421 1.00 92.00 85 LEU A C 1
ATOM 677 O O . LEU A 1 85 ? -3.150 4.027 18.328 1.00 92.00 85 LEU A O 1
ATOM 681 N N . ASP A 1 86 ? -4.768 5.370 17.540 1.00 92.50 86 ASP A N 1
ATOM 682 C CA . ASP A 1 86 ? -4.714 6.396 18.600 1.00 92.50 86 ASP A CA 1
ATOM 683 C C . ASP A 1 86 ? -4.623 5.801 20.019 1.00 92.50 86 ASP A C 1
ATOM 685 O O . ASP A 1 86 ? -3.714 6.109 20.793 1.00 92.50 86 ASP A O 1
ATOM 689 N N . TYR A 1 87 ? -5.470 4.811 20.304 1.00 88.25 87 TYR A N 1
ATOM 690 C CA . TYR A 1 87 ? -5.582 4.163 21.617 1.00 88.25 87 TYR A CA 1
ATOM 691 C C . TYR A 1 87 ? -4.651 2.952 21.814 1.00 88.25 87 TYR A C 1
ATOM 693 O O . TYR A 1 87 ? -4.732 2.254 22.830 1.00 88.25 87 TYR A O 1
ATOM 701 N N . LEU A 1 88 ? -3.786 2.645 20.842 1.00 90.56 88 LEU A N 1
ATOM 702 C CA . LEU A 1 88 ? -2.896 1.484 20.894 1.00 90.56 88 LEU A CA 1
ATOM 703 C C . LEU A 1 88 ? -1.554 1.817 21.560 1.00 90.56 88 LEU A C 1
ATOM 705 O O . LEU A 1 88 ? -0.951 2.866 21.335 1.00 90.56 88 LEU A O 1
ATOM 709 N N . SER A 1 89 ? -1.023 0.862 22.330 1.00 92.75 89 SER A N 1
ATOM 710 C CA . SER A 1 89 ? 0.364 0.921 22.801 1.00 92.75 89 SER A CA 1
AT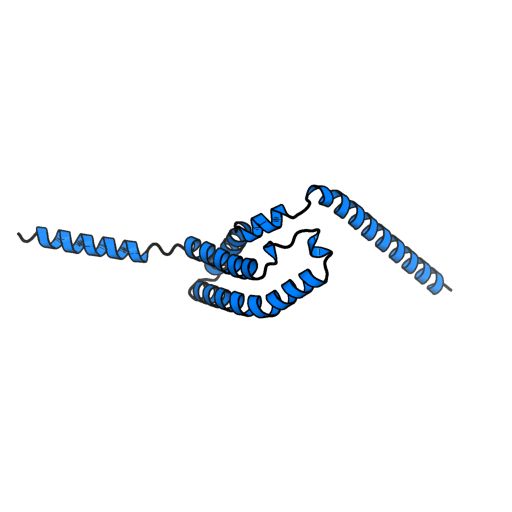OM 711 C C . SER A 1 89 ? 1.346 0.814 21.629 1.00 92.75 89 SER A C 1
ATOM 713 O O . SER A 1 89 ? 1.007 0.267 20.580 1.00 92.75 89 SER A O 1
ATOM 715 N N . LEU A 1 90 ? 2.589 1.273 21.808 1.00 92.31 90 LEU A N 1
ATOM 716 C CA . LEU A 1 90 ? 3.617 1.240 20.758 1.00 92.31 90 LEU A CA 1
ATOM 717 C C . LEU A 1 90 ? 3.791 -0.154 20.127 1.00 92.31 90 LEU A C 1
ATOM 719 O O . LEU A 1 90 ? 3.844 -0.279 18.907 1.00 92.31 90 LEU A O 1
ATOM 723 N N . GLU A 1 91 ? 3.820 -1.211 20.939 1.00 93.88 91 GLU A N 1
ATOM 724 C CA . GLU A 1 91 ? 3.941 -2.588 20.441 1.00 93.88 91 GLU A CA 1
ATOM 725 C C . GLU A 1 91 ? 2.720 -3.033 19.626 1.00 93.88 91 GLU A C 1
ATOM 727 O O . GLU A 1 91 ? 2.858 -3.705 18.601 1.00 93.88 91 GLU A O 1
ATOM 732 N N . LYS A 1 92 ? 1.514 -2.607 20.021 1.00 91.06 92 LYS A N 1
ATOM 733 C CA . LYS A 1 92 ? 0.295 -2.856 19.243 1.00 91.06 92 LYS A CA 1
ATOM 734 C C . LYS A 1 92 ? 0.274 -2.041 17.949 1.00 91.06 92 LYS A C 1
ATOM 736 O O . LYS A 1 92 ? -0.134 -2.589 16.933 1.00 91.06 92 LYS A O 1
ATOM 741 N N . LYS A 1 93 ? 0.774 -0.799 17.952 1.00 92.19 93 LYS A N 1
ATOM 742 C CA . LYS A 1 93 ? 0.950 0.022 16.739 1.00 92.19 93 LYS A CA 1
ATOM 743 C C . LYS A 1 93 ? 1.899 -0.659 15.749 1.00 92.19 93 LYS A C 1
ATOM 745 O O . LYS A 1 93 ? 1.528 -0.848 14.600 1.00 92.19 93 LYS A O 1
ATOM 750 N N . LYS A 1 94 ? 3.068 -1.134 16.205 1.00 93.88 94 LYS A N 1
ATOM 751 C CA . LYS A 1 94 ? 4.010 -1.904 15.366 1.00 93.88 94 LYS A CA 1
ATOM 752 C C . LYS A 1 94 ? 3.360 -3.152 14.769 1.00 93.88 94 LYS A C 1
ATOM 754 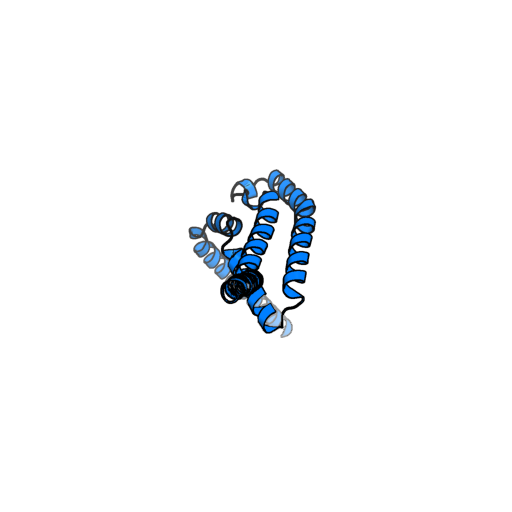O O . LYS A 1 94 ? 3.544 -3.430 13.586 1.00 93.88 94 LYS A O 1
ATOM 759 N N . ARG A 1 95 ? 2.610 -3.906 15.584 1.00 93.00 95 ARG A N 1
ATOM 760 C CA . ARG A 1 95 ? 1.881 -5.092 15.115 1.00 93.00 95 ARG A CA 1
ATOM 761 C C . ARG A 1 95 ? 0.837 -4.712 14.067 1.00 93.00 95 ARG A C 1
ATOM 763 O O . ARG A 1 95 ? 0.844 -5.303 13.000 1.00 93.00 95 ARG A O 1
ATOM 770 N N . TYR A 1 96 ? 0.011 -3.706 14.344 1.00 92.69 96 TYR A N 1
ATOM 771 C CA . TYR A 1 96 ? -0.991 -3.199 13.410 1.00 92.69 96 TYR A CA 1
ATOM 772 C C . TYR A 1 96 ? -0.358 -2.799 12.073 1.00 92.69 96 TYR A C 1
ATOM 774 O O . TYR A 1 96 ? -0.803 -3.256 11.030 1.00 92.69 96 TYR A O 1
ATOM 782 N N . THR A 1 97 ? 0.714 -1.999 12.092 1.00 91.88 97 THR A N 1
ATOM 783 C CA . THR A 1 97 ? 1.405 -1.566 10.869 1.00 91.88 97 THR A CA 1
ATOM 784 C C . THR A 1 97 ? 1.966 -2.747 10.081 1.00 91.88 97 THR A C 1
ATOM 786 O O . THR A 1 97 ? 1.854 -2.761 8.860 1.00 91.88 97 THR A O 1
ATOM 789 N N . ARG A 1 98 ? 2.542 -3.750 10.759 1.00 95.25 98 ARG A N 1
ATOM 790 C CA . ARG A 1 98 ? 3.040 -4.964 10.098 1.00 95.25 98 ARG A CA 1
ATOM 791 C C . ARG A 1 98 ? 1.916 -5.731 9.411 1.00 95.25 98 ARG A C 1
ATOM 793 O O . ARG A 1 98 ? 2.079 -6.110 8.258 1.00 95.25 98 ARG A O 1
ATOM 800 N N . GLU A 1 99 ? 0.809 -5.966 10.109 1.00 94.69 99 GLU A N 1
ATOM 801 C CA . GLU A 1 99 ? -0.323 -6.682 9.519 1.00 94.69 99 GLU A CA 1
ATOM 802 C C . GLU A 1 99 ? -0.961 -5.866 8.388 1.00 94.69 99 GLU A C 1
ATOM 804 O O . GLU A 1 99 ? -1.301 -6.438 7.364 1.00 94.69 99 GLU A O 1
ATOM 809 N N . LEU A 1 100 ? -1.018 -4.533 8.495 1.00 94.31 100 LEU A N 1
ATOM 810 C CA . LEU A 1 100 ? -1.465 -3.666 7.399 1.00 94.31 100 LEU A CA 1
ATOM 811 C C . LEU A 1 100 ? -0.582 -3.781 6.161 1.00 94.31 100 LEU A C 1
ATOM 813 O O . LEU A 1 100 ? -1.105 -3.831 5.055 1.00 94.31 100 LEU A O 1
ATOM 817 N N . MET A 1 101 ? 0.739 -3.847 6.323 1.00 93.12 101 MET A N 1
ATOM 818 C CA . MET A 1 101 ? 1.640 -4.054 5.187 1.00 93.12 101 MET A CA 1
ATOM 819 C C . MET A 1 101 ? 1.419 -5.406 4.510 1.00 93.12 101 MET A C 1
ATOM 821 O O . MET A 1 101 ? 1.436 -5.461 3.287 1.00 93.12 101 MET A O 1
ATOM 825 N N . LYS A 1 102 ? 1.197 -6.477 5.280 1.00 94.56 102 LYS A N 1
ATOM 826 C CA . LYS A 1 102 ? 0.869 -7.790 4.706 1.00 94.56 102 LYS A CA 1
ATOM 827 C C . LYS A 1 102 ? -0.474 -7.759 3.988 1.00 94.56 102 LYS A C 1
ATOM 829 O O . LYS A 1 102 ? -0.524 -8.095 2.818 1.00 94.56 102 LYS A O 1
ATOM 834 N N . ALA A 1 103 ? -1.509 -7.241 4.648 1.00 94.12 103 ALA A N 1
ATOM 835 C CA . ALA A 1 103 ? -2.838 -7.134 4.064 1.00 94.12 103 ALA A CA 1
ATOM 836 C C . ALA A 1 103 ? -2.818 -6.327 2.760 1.00 94.12 103 ALA A C 1
ATOM 838 O O . ALA A 1 103 ? -3.473 -6.716 1.809 1.00 94.12 103 ALA A O 1
ATOM 839 N N . LEU A 1 104 ? -2.019 -5.253 2.678 1.00 91.06 104 LEU A N 1
ATOM 840 C CA . LEU A 1 104 ? -1.806 -4.503 1.434 1.00 91.06 104 LEU A CA 1
ATOM 841 C C . LEU A 1 104 ? -1.200 -5.359 0.317 1.00 91.06 104 LEU A C 1
ATOM 843 O O . LEU A 1 104 ? -1.598 -5.211 -0.835 1.00 91.06 104 LEU A O 1
ATOM 847 N N . VAL A 1 105 ? -0.245 -6.232 0.641 1.00 91.00 105 VAL A N 1
ATOM 848 C CA . VAL A 1 105 ? 0.339 -7.169 -0.330 1.00 91.00 105 VAL A CA 1
ATOM 849 C C . VAL A 1 105 ? -0.674 -8.230 -0.760 1.00 91.00 105 VAL A C 1
ATOM 851 O O . VAL A 1 105 ? -0.674 -8.621 -1.921 1.00 91.00 105 VAL A O 1
ATOM 854 N N . ASP A 1 106 ? -1.563 -8.628 0.145 1.00 92.88 106 ASP A N 1
ATOM 855 C CA . ASP A 1 106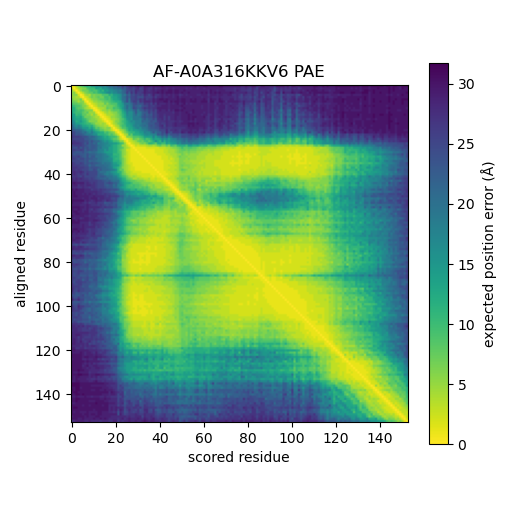 ? -2.602 -9.629 -0.102 1.00 92.88 106 ASP A CA 1
ATOM 856 C C . ASP A 1 106 ? -3.855 -9.047 -0.798 1.00 92.88 106 ASP A C 1
ATOM 858 O O . ASP A 1 106 ? -4.823 -9.767 -1.036 1.00 92.88 106 ASP A O 1
ATOM 862 N N . THR A 1 107 ? -3.863 -7.750 -1.142 1.00 90.75 107 THR A N 1
ATOM 863 C CA . THR A 1 107 ? -4.983 -7.126 -1.871 1.00 90.75 107 THR A CA 1
ATOM 864 C C . THR A 1 107 ? -4.990 -7.457 -3.362 1.00 90.75 107 THR A C 1
ATOM 866 O O . THR A 1 107 ? -3.949 -7.628 -3.997 1.00 90.75 107 THR A O 1
ATOM 869 N N . GLU A 1 108 ? -6.180 -7.403 -3.968 1.00 88.44 108 GLU A N 1
ATOM 870 C CA . GLU A 1 108 ? -6.374 -7.629 -5.406 1.00 88.44 108 GLU A CA 1
ATOM 871 C C . GLU A 1 108 ? -5.542 -6.695 -6.301 1.00 88.44 108 GLU A C 1
ATOM 873 O O . GLU A 1 108 ? -5.029 -7.121 -7.327 1.00 88.44 108 GLU A O 1
ATOM 878 N N . CYS A 1 109 ? -5.384 -5.417 -5.941 1.00 85.88 109 CYS A N 1
ATOM 879 C CA . CYS A 1 109 ? -4.587 -4.480 -6.742 1.00 85.88 109 CYS A CA 1
ATOM 880 C C . CYS A 1 109 ? -3.097 -4.825 -6.716 1.00 85.88 109 CYS A C 1
ATOM 882 O O . CYS A 1 109 ? -2.402 -4.561 -7.701 1.00 85.88 109 CYS A O 1
ATOM 884 N N . MET A 1 110 ? -2.590 -5.398 -5.619 1.00 85.44 110 MET A N 1
ATOM 885 C CA . MET A 1 110 ? -1.220 -5.894 -5.594 1.00 85.44 110 MET A CA 1
ATOM 886 C C . MET A 1 110 ? -1.098 -7.151 -6.453 1.00 85.44 110 MET A C 1
ATOM 888 O O . MET A 1 110 ? -0.177 -7.220 -7.259 1.00 85.44 110 MET A O 1
ATOM 892 N N . ASP A 1 111 ? -2.044 -8.085 -6.361 1.00 86.75 111 ASP A N 1
ATOM 893 C CA . ASP A 1 111 ? -2.054 -9.290 -7.199 1.00 86.75 111 ASP A CA 1
ATOM 894 C C . ASP A 1 111 ? -2.106 -8.950 -8.704 1.00 86.75 111 ASP A C 1
ATOM 896 O O . ASP A 1 111 ? -1.266 -9.399 -9.486 1.00 86.75 111 ASP A O 1
ATOM 900 N N . GLU A 1 112 ? -3.004 -8.049 -9.116 1.00 83.81 112 GLU A N 1
ATOM 901 C CA . GLU A 1 112 ? -3.074 -7.520 -10.487 1.00 83.81 112 GLU A CA 1
ATOM 902 C C . GLU A 1 112 ? -1.750 -6.868 -10.922 1.00 83.81 112 GLU A C 1
ATOM 904 O O . GLU A 1 112 ? -1.285 -7.081 -12.045 1.00 83.81 112 GLU A O 1
ATOM 909 N N . THR A 1 113 ? -1.120 -6.091 -10.036 1.00 81.19 113 THR A N 1
ATOM 910 C CA . THR A 1 113 ? 0.165 -5.432 -10.320 1.00 81.19 113 THR A CA 1
ATOM 911 C C . THR A 1 113 ? 1.288 -6.453 -10.485 1.00 81.19 113 THR A C 1
ATOM 913 O O . THR A 1 113 ? 2.072 -6.353 -11.429 1.00 81.19 113 THR A O 1
ATOM 916 N N . LEU A 1 114 ? 1.364 -7.447 -9.599 1.00 82.62 114 LEU A N 1
ATOM 917 C CA . LEU A 1 114 ? 2.374 -8.503 -9.637 1.00 82.62 114 LEU A CA 1
ATOM 918 C C . LEU A 1 114 ? 2.237 -9.343 -10.912 1.00 82.62 114 LEU A C 1
ATOM 920 O O . LEU A 1 114 ? 3.238 -9.598 -11.579 1.00 82.62 114 LEU A O 1
ATOM 924 N N . ASN A 1 115 ? 1.012 -9.662 -11.333 1.00 83.81 115 ASN A N 1
ATOM 925 C CA . ASN A 1 115 ? 0.745 -10.393 -12.577 1.00 83.81 115 ASN A CA 1
ATOM 926 C C . ASN A 1 115 ? 1.214 -9.653 -13.845 1.00 83.81 115 ASN A C 1
ATOM 928 O O . ASN A 1 115 ? 1.443 -10.279 -14.882 1.00 83.81 115 ASN A O 1
ATOM 932 N N . LYS A 1 116 ? 1.394 -8.330 -13.775 1.00 80.94 116 LYS A N 1
ATOM 933 C CA . LYS A 1 116 ? 1.905 -7.509 -14.884 1.00 80.94 116 LYS A CA 1
ATOM 934 C C . LYS A 1 116 ? 3.428 -7.421 -14.928 1.00 80.94 116 LYS A C 1
ATOM 936 O O . LYS A 1 116 ? 3.974 -6.923 -15.914 1.00 80.94 116 LYS A O 1
ATOM 941 N N . ILE A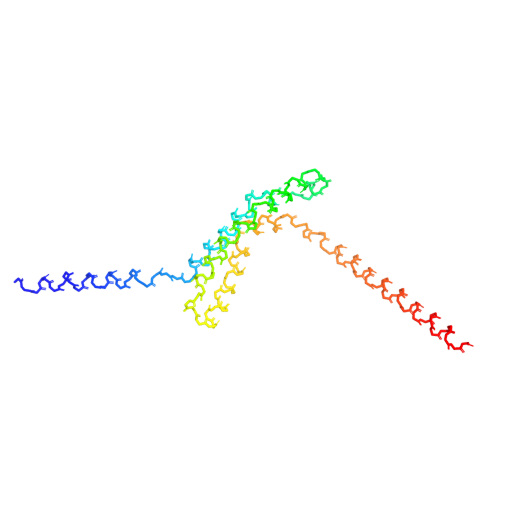 1 117 ? 4.127 -7.890 -13.895 1.00 77.38 117 ILE A N 1
ATOM 942 C CA . ILE A 1 117 ? 5.588 -7.874 -13.864 1.00 77.38 117 ILE A CA 1
ATOM 943 C C . ILE A 1 117 ? 6.113 -8.979 -14.791 1.00 77.38 117 ILE A C 1
ATOM 945 O O . ILE A 1 117 ? 5.819 -10.158 -14.583 1.00 77.38 117 ILE A O 1
ATOM 949 N N . PRO A 1 118 ? 6.946 -8.651 -15.796 1.00 76.00 118 PRO A N 1
ATOM 950 C CA . PRO A 1 118 ? 7.561 -9.659 -16.646 1.00 76.00 118 PRO A CA 1
ATOM 951 C C . PRO A 1 118 ? 8.724 -10.332 -15.901 1.00 76.00 118 PRO A C 1
ATOM 953 O O . PRO A 1 118 ? 9.894 -10.040 -16.152 1.00 76.00 118 PRO A O 1
ATOM 956 N N . TYR A 1 119 ? 8.413 -11.246 -14.975 1.00 79.81 119 TYR A N 1
ATOM 957 C CA . TYR A 1 119 ? 9.404 -11.929 -14.129 1.00 79.81 119 TYR A CA 1
ATOM 958 C C . TYR A 1 119 ? 10.503 -12.637 -14.932 1.00 79.81 119 TYR A C 1
ATOM 960 O O . TYR A 1 119 ? 11.656 -12.676 -14.508 1.00 79.81 119 TYR A O 1
ATOM 968 N N . SER A 1 120 ? 10.175 -13.133 -16.127 1.00 77.06 120 SER A N 1
ATOM 969 C CA . SER A 1 120 ? 11.128 -13.761 -17.048 1.00 77.06 120 SER A CA 1
ATOM 970 C C . SER A 1 120 ? 12.217 -12.809 -17.560 1.00 77.06 120 SER A C 1
ATOM 972 O O . SER A 1 120 ? 13.273 -13.270 -17.983 1.00 77.06 120 SER A O 1
ATOM 974 N N . LEU A 1 121 ? 11.983 -11.493 -17.531 1.00 75.44 121 LEU A N 1
ATOM 975 C CA . LEU A 1 121 ? 12.941 -10.471 -17.966 1.00 75.44 121 LEU A CA 1
ATOM 976 C C . LEU A 1 121 ? 13.778 -9.906 -16.812 1.00 75.44 121 LEU A C 1
ATOM 978 O O . LEU A 1 121 ? 14.734 -9.175 -17.068 1.00 75.44 121 LEU A O 1
ATOM 982 N N . LEU A 1 122 ? 13.460 -10.243 -15.557 1.00 79.75 122 LEU A N 1
ATOM 983 C CA . LEU A 1 122 ? 14.190 -9.717 -14.400 1.00 79.75 122 LEU A CA 1
ATOM 984 C C . LEU A 1 122 ? 15.665 -10.128 -14.414 1.00 79.75 122 LEU A C 1
ATOM 986 O O . LEU A 1 122 ? 16.513 -9.287 -14.142 1.00 79.75 122 LEU A O 1
ATOM 990 N N . GLY A 1 123 ? 15.981 -11.373 -14.793 1.00 77.06 123 GLY A N 1
ATOM 991 C CA . GLY A 1 123 ? 17.371 -11.840 -14.904 1.00 77.06 123 GLY A CA 1
ATOM 992 C C . GLY A 1 123 ? 18.190 -11.011 -15.898 1.00 77.06 123 GLY A C 1
ATOM 993 O O . GLY A 1 123 ? 19.237 -10.484 -15.545 1.00 77.06 123 GLY A O 1
ATOM 994 N N . LEU A 1 124 ? 17.641 -10.773 -17.094 1.00 77.31 124 LEU A N 1
ATOM 995 C CA . LEU A 1 124 ? 18.276 -9.929 -18.115 1.00 77.31 124 LEU A CA 1
ATOM 996 C C . LEU A 1 124 ? 18.454 -8.475 -17.650 1.00 77.31 124 LEU A C 1
ATOM 998 O O . LEU A 1 124 ? 19.424 -7.811 -18.016 1.00 77.31 124 LEU A O 1
ATOM 1002 N N . GLY A 1 125 ? 17.508 -7.963 -16.857 1.00 79.19 125 GLY A N 1
ATOM 1003 C CA . GLY A 1 125 ? 17.608 -6.638 -16.249 1.00 79.19 125 GLY A CA 1
ATOM 1004 C C . GLY A 1 125 ? 18.742 -6.542 -15.226 1.00 79.19 125 GLY A C 1
ATOM 1005 O O . GLY A 1 125 ? 19.475 -5.554 -15.231 1.00 79.19 125 GLY A O 1
ATOM 1006 N N . LEU A 1 126 ? 18.906 -7.569 -14.387 1.00 82.25 126 LEU A N 1
ATOM 1007 C CA . LEU A 1 126 ? 19.972 -7.638 -13.384 1.00 82.25 126 LEU A CA 1
ATOM 1008 C C . LEU A 1 126 ? 21.357 -7.721 -14.034 1.00 82.25 126 LEU A C 1
ATOM 1010 O O . LEU A 1 126 ? 22.230 -6.943 -13.653 1.00 82.25 126 LEU A O 1
ATOM 1014 N N . ASP A 1 127 ? 21.527 -8.556 -15.061 1.00 85.06 127 ASP A N 1
ATOM 1015 C CA . ASP A 1 127 ? 22.798 -8.687 -15.791 1.00 85.06 127 ASP A CA 1
ATOM 1016 C C . ASP A 1 127 ? 23.230 -7.343 -16.398 1.00 85.06 127 ASP A C 1
ATOM 1018 O O . ASP A 1 127 ? 24.364 -6.887 -16.236 1.00 85.06 127 ASP A O 1
ATOM 1022 N N . LYS A 1 128 ? 22.289 -6.639 -17.039 1.00 82.75 128 LYS A N 1
ATOM 1023 C CA . LYS A 1 128 ? 22.546 -5.321 -17.633 1.00 82.75 128 LYS A CA 1
ATOM 1024 C C . LYS A 1 128 ? 22.858 -4.257 -16.578 1.00 82.75 128 LYS A C 1
ATOM 1026 O O . LYS A 1 128 ? 23.678 -3.369 -16.812 1.00 82.75 128 LYS A O 1
ATOM 1031 N N . MET A 1 129 ? 22.202 -4.327 -15.422 1.00 83.94 129 MET A N 1
ATOM 1032 C CA . MET A 1 129 ? 22.456 -3.421 -14.304 1.00 83.94 129 MET A CA 1
ATOM 1033 C C . MET A 1 129 ? 23.846 -3.671 -13.696 1.00 83.94 129 MET A C 1
ATOM 1035 O O . MET A 1 129 ? 24.564 -2.717 -13.397 1.00 83.94 129 MET A O 1
ATOM 1039 N N . GLU A 1 130 ? 24.270 -4.930 -13.584 1.00 85.50 130 GLU A N 1
ATOM 1040 C CA . GLU A 1 130 ? 25.619 -5.301 -13.152 1.00 85.50 130 GLU A CA 1
ATOM 1041 C C . GLU A 1 130 ? 26.692 -4.845 -14.156 1.00 85.50 130 GLU A C 1
ATOM 1043 O O . GLU A 1 130 ? 27.707 -4.264 -13.757 1.00 85.50 130 GLU A O 1
ATOM 1048 N N . GLU A 1 131 ? 26.457 -5.015 -15.461 1.00 87.19 131 GLU A N 1
ATOM 1049 C CA . GLU A 1 131 ? 27.333 -4.477 -16.510 1.00 87.19 131 GLU A CA 1
ATOM 1050 C C . GLU A 1 131 ? 27.502 -2.958 -16.385 1.00 87.19 131 GLU A C 1
ATOM 1052 O O . GLU A 1 131 ? 28.627 -2.457 -16.461 1.00 87.19 131 GLU A O 1
ATOM 1057 N N . GLN A 1 132 ? 26.413 -2.224 -16.140 1.00 83.38 132 GLN A N 1
ATOM 1058 C CA . GLN A 1 132 ? 26.453 -0.772 -15.948 1.00 83.38 132 GLN A CA 1
ATOM 1059 C C . GLN A 1 132 ? 27.230 -0.367 -14.691 1.00 83.38 132 GLN A C 1
ATOM 1061 O O . GLN A 1 132 ? 28.057 0.544 -14.761 1.00 83.38 132 GLN A O 1
ATOM 1066 N N . ILE A 1 133 ? 27.028 -1.059 -13.564 1.00 85.44 133 ILE A N 1
ATOM 1067 C CA . ILE A 1 133 ? 27.789 -0.823 -12.326 1.00 85.44 133 ILE A CA 1
ATOM 1068 C C . ILE A 1 133 ? 29.288 -1.047 -12.572 1.00 85.44 133 ILE A C 1
ATOM 1070 O O . ILE A 1 133 ? 30.122 -0.225 -12.180 1.00 85.44 133 ILE A O 1
ATOM 1074 N N . ASN A 1 134 ? 29.639 -2.129 -13.268 1.00 87.94 134 ASN A N 1
ATOM 1075 C CA . ASN A 1 134 ? 31.024 -2.470 -13.577 1.00 87.94 134 ASN A CA 1
ATOM 1076 C C . ASN A 1 134 ? 31.667 -1.482 -14.564 1.00 87.94 134 ASN A C 1
ATOM 1078 O O . ASN A 1 134 ? 32.831 -1.111 -14.389 1.00 87.94 134 ASN A O 1
ATOM 1082 N N . GLN A 1 135 ? 30.927 -1.015 -15.572 1.00 83.44 135 GLN A N 1
ATOM 1083 C CA . GLN A 1 135 ? 31.388 0.027 -16.497 1.00 83.44 135 GLN A CA 1
ATOM 1084 C C . GLN A 1 135 ? 31.600 1.363 -15.776 1.00 83.44 135 GLN A C 1
ATOM 1086 O O . GLN A 1 135 ? 32.668 1.960 -15.902 1.00 83.44 135 GLN A O 1
ATOM 1091 N N . GLN A 1 136 ? 30.644 1.791 -14.949 1.00 80.56 136 GLN A N 1
ATOM 1092 C CA . GLN A 1 136 ? 30.749 3.027 -14.173 1.00 80.56 136 GLN A CA 1
ATOM 1093 C C . GLN A 1 136 ? 31.918 2.976 -13.175 1.00 80.56 136 GLN A C 1
ATOM 1095 O O . GLN A 1 136 ? 32.659 3.951 -13.028 1.00 80.56 136 GLN A O 1
ATOM 1100 N N . GLY A 1 137 ? 32.138 1.825 -12.532 1.00 77.81 137 GLY A N 1
ATOM 1101 C CA . GLY A 1 137 ? 33.285 1.597 -11.652 1.00 77.81 137 GLY A CA 1
ATOM 1102 C C . GLY A 1 137 ? 34.631 1.638 -12.384 1.00 77.81 137 GLY A C 1
ATOM 1103 O O . GLY A 1 137 ? 35.606 2.153 -11.836 1.00 77.81 137 GLY A O 1
ATOM 1104 N N . ARG A 1 138 ? 34.700 1.140 -13.626 1.00 73.38 138 ARG A N 1
ATOM 1105 C CA . ARG A 1 138 ? 35.912 1.217 -14.462 1.00 73.38 138 ARG A CA 1
ATOM 1106 C C . ARG A 1 138 ? 36.204 2.641 -14.922 1.00 73.38 138 ARG A C 1
ATOM 1108 O O . ARG A 1 138 ? 37.345 3.070 -14.790 1.00 73.38 138 ARG A O 1
ATOM 1115 N N . SER A 1 139 ? 35.195 3.377 -15.390 1.00 73.06 139 SER A N 1
ATOM 1116 C CA . SER A 1 139 ? 35.358 4.781 -15.788 1.00 73.06 139 SER A CA 1
ATOM 1117 C C . SER A 1 139 ? 35.836 5.643 -14.623 1.00 73.06 139 SER A C 1
ATOM 1119 O O . SER A 1 139 ? 36.781 6.403 -14.781 1.00 73.06 139 SER A O 1
ATOM 1121 N N . ARG A 1 140 ? 35.267 5.458 -13.426 1.00 71.44 140 ARG A N 1
ATOM 1122 C CA . ARG A 1 140 ? 35.670 6.216 -12.235 1.00 71.44 140 ARG A CA 1
ATOM 1123 C C . ARG A 1 140 ? 37.126 5.961 -11.828 1.00 71.44 140 ARG A C 1
ATOM 1125 O O . ARG A 1 140 ? 37.844 6.909 -11.544 1.00 71.44 140 ARG A O 1
ATOM 1132 N N . ARG A 1 141 ? 37.583 4.703 -11.870 1.00 75.12 141 ARG A N 1
ATOM 1133 C CA . ARG A 1 141 ? 38.988 4.354 -11.582 1.00 75.12 141 ARG A CA 1
ATOM 1134 C C . ARG A 1 141 ? 39.964 4.858 -12.646 1.00 75.12 141 ARG A C 1
ATOM 1136 O O . ARG A 1 141 ? 41.119 5.092 -12.317 1.00 75.12 141 ARG A O 1
ATOM 1143 N N . ALA A 1 142 ? 39.538 4.966 -13.905 1.00 72.00 142 ALA A N 1
ATOM 1144 C CA . ALA A 1 142 ? 40.365 5.537 -14.967 1.00 72.00 142 ALA A CA 1
ATOM 1145 C C . ALA A 1 142 ? 40.556 7.044 -14.748 1.00 72.00 142 ALA A C 1
ATOM 1147 O O . ALA A 1 142 ? 41.689 7.506 -14.719 1.00 72.00 142 ALA A O 1
ATOM 1148 N N . THR A 1 143 ? 39.471 7.768 -14.458 1.00 75.44 143 THR A N 1
ATOM 1149 C CA . THR A 1 143 ? 39.523 9.202 -14.137 1.00 75.44 143 THR A CA 1
ATOM 1150 C C . THR A 1 143 ? 40.338 9.493 -12.872 1.00 75.44 143 THR A C 1
ATOM 1152 O O . THR A 1 143 ? 41.070 10.473 -12.831 1.00 75.44 143 THR A O 1
ATOM 1155 N N . GLU A 1 144 ? 40.249 8.642 -11.842 1.00 72.88 144 GLU A N 1
ATOM 1156 C CA . GLU A 1 144 ? 41.063 8.780 -10.622 1.00 72.88 144 GLU A CA 1
ATOM 1157 C C . GLU A 1 144 ? 42.564 8.563 -10.901 1.00 72.88 144 GLU A C 1
ATOM 1159 O O . GLU A 1 144 ? 43.381 9.317 -10.384 1.00 72.88 144 GLU A O 1
ATOM 1164 N N . ARG A 1 145 ? 42.940 7.609 -11.766 1.00 72.00 145 ARG A N 1
ATOM 1165 C CA . ARG A 1 145 ? 44.349 7.403 -12.158 1.00 72.00 145 ARG A CA 1
ATOM 1166 C C . ARG A 1 145 ? 44.903 8.527 -13.028 1.00 72.00 145 ARG A C 1
ATOM 1168 O O . ARG A 1 145 ? 46.044 8.916 -12.828 1.00 72.00 145 ARG A O 1
ATOM 1175 N N . GLU A 1 146 ? 44.110 9.043 -13.965 1.00 71.44 146 GLU A N 1
ATOM 1176 C CA . GLU A 1 146 ? 44.503 10.187 -14.8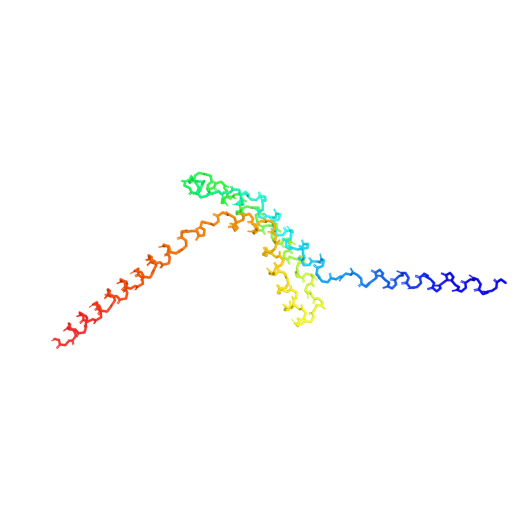01 1.00 71.44 146 GLU A CA 1
ATOM 1177 C C . GLU A 1 146 ? 44.714 11.445 -13.941 1.00 71.44 146 GLU A C 1
ATOM 1179 O O . GLU A 1 146 ? 45.701 12.154 -14.116 1.00 71.44 146 GLU A O 1
ATOM 1184 N N . ALA A 1 147 ? 43.854 11.674 -12.942 1.00 70.62 147 ALA A N 1
ATOM 1185 C CA . ALA A 1 147 ? 44.019 12.772 -11.989 1.00 70.62 147 ALA A CA 1
ATOM 1186 C C . ALA A 1 147 ? 45.232 12.589 -11.054 1.00 70.62 147 ALA A C 1
ATOM 1188 O O . ALA A 1 147 ? 45.875 13.571 -10.686 1.00 70.62 147 ALA A O 1
ATOM 1189 N N . GLU A 1 148 ? 45.557 11.351 -10.660 1.00 70.94 148 GLU A N 1
ATOM 1190 C CA . GLU A 1 148 ? 46.767 11.047 -9.883 1.00 70.94 148 GLU A CA 1
ATOM 1191 C C . GLU A 1 148 ? 48.051 11.209 -10.715 1.00 70.94 148 GLU A C 1
ATOM 1193 O O . GLU A 1 148 ? 49.042 11.706 -10.187 1.00 70.94 148 GLU A O 1
ATOM 1198 N N . GLU A 1 149 ? 48.049 10.854 -12.005 1.00 69.81 149 GLU A N 1
ATOM 1199 C CA . GLU A 1 149 ? 49.196 11.071 -12.903 1.00 69.81 149 GLU A CA 1
ATOM 1200 C C . GLU A 1 149 ? 49.422 12.559 -13.223 1.00 69.81 149 GLU A C 1
ATOM 1202 O O . GLU A 1 149 ? 50.573 12.999 -13.251 1.00 69.81 149 GLU A O 1
ATOM 1207 N N . GLU A 1 150 ? 48.362 13.358 -13.393 1.00 67.38 150 GLU A N 1
ATOM 1208 C CA . GLU A 1 150 ? 48.477 14.815 -13.582 1.00 67.38 150 GLU A CA 1
ATOM 1209 C C . GLU A 1 150 ? 48.933 15.556 -12.313 1.00 67.38 150 GLU A C 1
ATOM 1211 O O . GLU A 1 150 ? 49.581 16.593 -12.417 1.00 67.38 150 GLU A O 1
ATOM 1216 N N . ALA A 1 151 ? 48.638 15.036 -11.116 1.00 63.09 151 ALA A N 1
ATOM 1217 C CA . ALA A 1 151 ? 49.035 15.652 -9.844 1.00 63.09 151 ALA A CA 1
ATOM 1218 C C . ALA A 1 151 ? 50.499 15.380 -9.435 1.00 63.09 151 ALA A C 1
ATOM 1220 O O . ALA A 1 151 ? 50.977 15.950 -8.451 1.00 63.09 151 ALA A O 1
ATOM 1221 N N . VAL A 1 152 ? 51.196 14.486 -10.145 1.00 63.00 152 VAL A N 1
ATOM 1222 C CA . VAL A 1 152 ? 52.600 14.108 -9.883 1.00 63.00 152 VAL A CA 1
ATOM 1223 C C . VAL A 1 152 ? 53.591 14.906 -10.756 1.00 63.00 152 VAL A C 1
ATOM 1225 O O . VAL A 1 152 ? 54.800 14.839 -10.515 1.00 63.00 152 VAL A O 1
ATOM 1228 N N . TYR A 1 153 ? 53.098 15.707 -11.708 1.00 50.16 153 TYR A N 1
ATOM 1229 C CA . TYR A 1 153 ? 53.874 16.670 -12.505 1.00 50.16 153 TYR A CA 1
ATOM 1230 C C . TYR A 1 153 ? 53.706 18.111 -12.008 1.00 50.16 153 TYR A C 1
ATOM 1232 O O . TYR A 1 153 ? 54.681 18.884 -12.168 1.00 50.16 153 TYR A O 1
#

Mean predicted aligned error: 13.82 Å